Protein AF-A0A011NIJ9-F1 (afdb_monomer)

Structure (mmCIF, N/CA/C/O backbone):
data_AF-A0A011NIJ9-F1
#
_entry.id   AF-A0A011NIJ9-F1
#
loop_
_atom_site.group_PDB
_atom_site.id
_atom_site.type_symbol
_atom_site.label_atom_id
_atom_site.label_alt_id
_atom_site.label_comp_id
_atom_site.label_asym_id
_atom_site.label_entity_id
_atom_site.label_seq_id
_atom_site.pdbx_PDB_ins_code
_atom_site.Cartn_x
_atom_site.Cartn_y
_atom_site.Cartn_z
_atom_site.occupancy
_atom_site.B_iso_or_equiv
_atom_site.auth_seq_id
_atom_site.auth_comp_id
_atom_site.auth_asym_id
_atom_site.auth_atom_id
_atom_site.pdbx_PDB_model_num
ATOM 1 N N . MET A 1 1 ? -34.696 -11.353 29.342 1.00 33.34 1 MET A N 1
ATOM 2 C CA . MET A 1 1 ? -33.737 -12.472 29.178 1.00 33.34 1 MET A CA 1
ATOM 3 C C . MET A 1 1 ? -32.672 -12.125 28.137 1.00 33.34 1 MET A C 1
ATOM 5 O O . MET A 1 1 ? -32.947 -12.193 26.948 1.00 33.34 1 MET A O 1
ATOM 9 N N . GLY A 1 2 ? -31.472 -11.706 28.557 1.00 41.47 2 GLY A N 1
ATOM 10 C CA . GLY A 1 2 ? -30.351 -11.419 27.648 1.00 41.47 2 GLY A CA 1
ATOM 11 C C . GLY A 1 2 ? -29.480 -12.658 27.430 1.00 41.47 2 GLY A C 1
ATO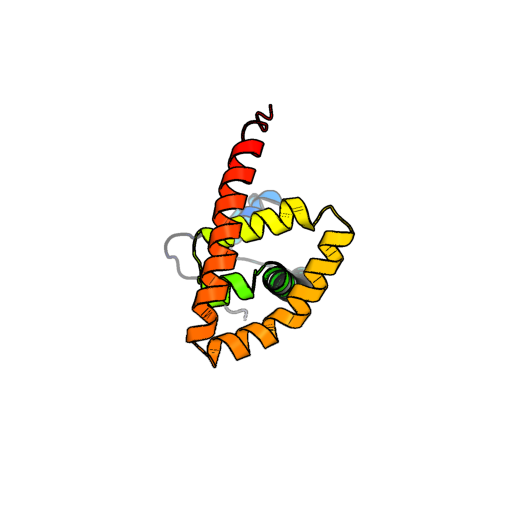M 12 O O . GLY A 1 2 ? -29.034 -13.274 28.397 1.00 41.47 2 GLY A O 1
ATOM 13 N N . LYS A 1 3 ? -29.259 -13.041 26.168 1.00 39.94 3 LYS A N 1
ATOM 14 C CA . LYS A 1 3 ? -28.472 -14.218 25.773 1.00 39.94 3 LYS A CA 1
ATOM 15 C C . LYS A 1 3 ? -27.034 -14.101 26.312 1.00 39.94 3 LYS A C 1
ATOM 17 O O . LYS A 1 3 ? -26.292 -13.208 25.909 1.00 39.94 3 LYS A O 1
ATOM 22 N N . ARG A 1 4 ? -26.631 -15.003 27.220 1.00 48.28 4 ARG A N 1
ATOM 23 C CA . ARG A 1 4 ? -25.231 -15.172 27.655 1.00 48.28 4 ARG A CA 1
ATOM 24 C C . ARG A 1 4 ? -24.428 -15.718 26.475 1.00 48.28 4 ARG A C 1
ATOM 26 O O . ARG A 1 4 ? -24.414 -16.922 26.240 1.00 48.28 4 ARG A O 1
ATOM 33 N N . SER A 1 5 ? -23.760 -14.838 25.736 1.00 45.91 5 SER A N 1
ATOM 34 C CA . SER A 1 5 ? -22.760 -15.231 24.742 1.00 45.91 5 SER A CA 1
ATOM 35 C C . SER A 1 5 ? -21.534 -15.799 25.464 1.00 45.91 5 SER A C 1
ATOM 37 O O . SER A 1 5 ? -20.597 -15.068 25.783 1.00 45.91 5 SER A O 1
ATOM 39 N N . ARG A 1 6 ? -21.546 -17.104 25.760 1.00 49.97 6 ARG A N 1
ATOM 40 C CA . ARG A 1 6 ? -20.355 -17.848 26.189 1.00 49.97 6 ARG A CA 1
ATOM 41 C C . ARG A 1 6 ? -19.422 -17.966 24.980 1.00 49.97 6 ARG A C 1
ATOM 43 O O . ARG A 1 6 ? -19.669 -18.781 24.099 1.00 49.97 6 ARG A O 1
ATOM 50 N N . ARG A 1 7 ? -18.379 -17.133 24.907 1.00 55.53 7 ARG A N 1
ATOM 51 C CA . ARG A 1 7 ? -17.265 -17.381 23.978 1.00 55.53 7 ARG A CA 1
ATOM 52 C C . ARG A 1 7 ? -16.493 -18.612 24.478 1.00 55.53 7 ARG A C 1
ATOM 54 O O . ARG A 1 7 ? -16.189 -18.651 25.672 1.00 55.53 7 ARG A O 1
ATOM 61 N N . PRO A 1 8 ? -16.215 -19.610 23.621 1.00 49.00 8 PRO A N 1
ATOM 62 C CA . PRO A 1 8 ? -15.510 -20.812 24.034 1.00 49.00 8 PRO A CA 1
ATOM 63 C C . PRO A 1 8 ? -14.042 -20.486 24.317 1.00 49.00 8 PRO A C 1
ATOM 65 O O . PRO A 1 8 ? -13.414 -19.687 23.622 1.00 49.00 8 PRO A O 1
ATOM 68 N N . VAL A 1 9 ? -13.522 -21.101 25.375 1.00 59.81 9 VAL A N 1
ATOM 69 C CA . VAL A 1 9 ? -12.123 -21.024 25.792 1.00 59.81 9 VAL A CA 1
ATOM 70 C C . VAL A 1 9 ? -11.300 -21.896 24.845 1.00 59.81 9 VAL A C 1
ATOM 72 O O . VAL A 1 9 ? -11.384 -23.116 24.894 1.00 59.81 9 VAL A O 1
ATOM 75 N N . SER A 1 10 ? -10.512 -21.267 23.978 1.00 52.19 10 SER A N 1
ATOM 76 C CA . SER A 1 10 ? -9.403 -21.895 23.255 1.00 52.19 10 SER A CA 1
ATOM 77 C C . SER A 1 10 ? -8.279 -20.861 23.154 1.00 52.19 10 SER A C 1
ATOM 79 O O . SER A 1 10 ? -8.544 -19.738 22.729 1.00 52.19 10 SER A O 1
ATOM 81 N N . GLY A 1 11 ? -7.085 -21.211 23.657 1.00 56.47 11 GLY A N 1
ATOM 82 C CA . GLY A 1 11 ? -5.802 -20.483 23.567 1.00 56.47 11 GLY A CA 1
ATOM 83 C C . GLY A 1 11 ? -5.889 -18.963 23.381 1.00 56.47 11 GLY A C 1
ATOM 84 O O . GLY A 1 11 ? -5.943 -18.493 22.249 1.00 56.47 11 GLY A O 1
ATOM 85 N N . ARG A 1 12 ? -5.914 -18.203 24.491 1.00 68.25 12 ARG A N 1
ATOM 86 C CA . ARG A 1 12 ? -6.277 -16.767 24.587 1.00 68.25 12 ARG A CA 1
ATOM 87 C C . ARG A 1 12 ? -5.545 -15.863 23.581 1.00 68.25 12 ARG A C 1
ATOM 89 O O . ARG A 1 12 ? -4.549 -15.230 23.917 1.00 68.25 12 ARG A O 1
ATOM 96 N N . MET A 1 13 ? -6.110 -15.697 22.387 1.00 69.94 13 MET A N 1
ATOM 97 C CA . MET A 1 13 ? -5.867 -14.504 21.578 1.00 69.94 13 MET A CA 1
ATOM 98 C C . MET A 1 13 ? -6.437 -13.300 22.328 1.00 69.94 13 MET A C 1
ATOM 100 O O . MET A 1 13 ? -7.645 -13.216 22.560 1.00 69.94 13 MET A O 1
ATOM 104 N N . VAL A 1 14 ? -5.558 -12.386 22.730 1.00 76.94 14 VAL A N 1
ATOM 105 C CA . VAL A 1 14 ? -5.944 -11.090 23.291 1.00 76.94 14 VAL A CA 1
ATOM 106 C C . VAL A 1 14 ? -6.178 -10.139 22.123 1.00 76.94 14 VAL A C 1
ATOM 108 O O . VAL A 1 14 ? -5.298 -9.965 21.280 1.00 76.94 14 VAL A O 1
ATOM 111 N N . SER A 1 15 ? -7.367 -9.539 22.039 1.00 81.75 15 SER A N 1
ATOM 112 C CA . SER A 1 15 ? -7.634 -8.546 20.999 1.00 81.75 15 SER A CA 1
ATOM 113 C C . SER A 1 15 ? -6.800 -7.290 21.250 1.00 81.75 15 SER A C 1
ATOM 115 O O . SER A 1 15 ? -6.637 -6.865 22.394 1.00 81.75 15 SER A O 1
ATOM 117 N N . ALA A 1 16 ? -6.362 -6.615 20.185 1.00 85.69 16 ALA A N 1
ATOM 118 C CA . ALA A 1 16 ? -5.775 -5.279 20.295 1.00 85.69 16 ALA A CA 1
ATOM 119 C C . ALA A 1 16 ? -6.708 -4.303 21.040 1.00 85.69 16 ALA A C 1
ATOM 121 O O . ALA A 1 16 ? -6.242 -3.418 21.751 1.00 85.69 16 ALA A O 1
ATOM 122 N N . SER A 1 17 ? -8.029 -4.494 20.933 1.00 83.44 17 SER A N 1
ATOM 123 C CA . SER A 1 17 ? -9.007 -3.719 21.703 1.00 83.44 17 SER A CA 1
ATOM 124 C C . SER A 1 17 ? -8.942 -3.998 23.204 1.00 83.44 17 SER A C 1
ATOM 126 O O . SER A 1 17 ? -9.079 -3.058 23.982 1.00 83.44 17 SER A O 1
ATOM 128 N N . ASP A 1 18 ? -8.714 -5.251 23.608 1.00 82.12 18 ASP A N 1
ATOM 129 C CA . ASP A 1 18 ? -8.607 -5.627 25.023 1.00 82.12 18 ASP A CA 1
ATOM 130 C C . ASP A 1 18 ? -7.318 -5.036 25.616 1.00 82.12 18 ASP A C 1
ATOM 132 O O . ASP A 1 18 ? -7.337 -4.477 26.711 1.00 82.12 18 ASP A O 1
ATOM 136 N N . LEU A 1 19 ? -6.218 -5.060 24.847 1.00 86.56 19 LEU A N 1
ATOM 137 C CA . LEU A 1 19 ? -4.967 -4.399 25.230 1.00 86.56 19 LEU A CA 1
ATOM 138 C C . LEU A 1 19 ? -5.137 -2.879 25.349 1.00 86.56 19 LEU A C 1
ATOM 140 O O . LEU A 1 19 ? -4.713 -2.281 26.335 1.00 86.56 19 LEU A O 1
ATOM 144 N N . ALA A 1 20 ? -5.803 -2.250 24.378 1.00 88.00 20 ALA A N 1
ATOM 145 C CA . ALA A 1 20 ? -6.073 -0.815 24.399 1.00 88.00 20 ALA A CA 1
ATOM 146 C C . ALA A 1 20 ? -6.976 -0.403 25.576 1.00 88.00 20 ALA A C 1
ATOM 148 O O . ALA A 1 20 ? -6.817 0.688 26.121 1.00 88.00 20 ALA A O 1
ATOM 149 N N . GLN A 1 21 ? -7.905 -1.267 26.007 1.00 87.62 21 GLN A N 1
ATOM 150 C CA . GLN A 1 21 ? -8.731 -1.007 27.190 1.00 87.62 21 GLN A CA 1
ATOM 151 C C . GLN A 1 21 ? -7.910 -0.957 28.485 1.00 87.62 21 GLN A C 1
ATOM 153 O O . GLN A 1 21 ? -8.272 -0.181 29.372 1.00 87.62 21 GLN A O 1
ATOM 158 N N . MET A 1 22 ? -6.797 -1.697 28.582 1.00 87.69 22 MET A N 1
ATOM 159 C CA . MET A 1 22 ? -5.899 -1.618 29.744 1.00 87.69 22 MET A CA 1
ATOM 160 C C . MET A 1 22 ? -5.308 -0.214 29.905 1.00 87.69 22 MET A C 1
ATOM 162 O O . MET A 1 22 ? -5.185 0.259 31.026 1.00 87.69 22 MET A O 1
ATOM 166 N N . GLY A 1 23 ? -5.040 0.491 28.798 1.00 89.06 23 GLY A N 1
ATOM 167 C CA . GLY A 1 23 ? -4.568 1.882 28.819 1.00 89.06 23 GLY A CA 1
ATOM 168 C C . GLY A 1 23 ? -5.613 2.901 29.294 1.00 89.06 23 GLY A C 1
ATOM 169 O O . GLY A 1 23 ? -5.273 4.051 29.548 1.00 89.06 23 GLY A O 1
ATOM 170 N N . ARG A 1 24 ? -6.886 2.499 29.415 1.00 87.19 24 ARG A N 1
ATOM 171 C CA . ARG A 1 24 ? -7.956 3.334 29.979 1.00 87.19 24 ARG A CA 1
ATOM 172 C C . ARG A 1 24 ? -8.253 2.978 31.433 1.00 87.19 24 ARG A C 1
ATOM 174 O O . ARG A 1 24 ? -8.425 3.878 32.245 1.00 87.19 24 ARG A O 1
ATOM 181 N N . CYS A 1 25 ? -8.434 1.689 31.720 1.00 90.25 25 CYS A N 1
ATOM 182 C CA . CYS A 1 25 ? -8.662 1.176 33.068 1.00 90.25 25 CYS A CA 1
ATOM 183 C C . CYS A 1 25 ? -8.364 -0.327 33.108 1.00 90.25 25 CYS A C 1
ATOM 185 O O . CYS A 1 25 ? -9.133 -1.151 32.608 1.00 90.25 25 CYS A O 1
ATOM 187 N N . GLU A 1 26 ? -7.275 -0.687 33.767 1.00 91.12 26 GLU A N 1
ATOM 188 C CA . GLU A 1 26 ? -6.820 -2.055 33.984 1.00 91.12 26 GLU A CA 1
ATOM 189 C C . GLU A 1 26 ? -7.839 -2.888 34.777 1.00 91.12 26 GLU A C 1
ATOM 191 O O . GLU A 1 26 ? -8.136 -4.031 34.420 1.00 91.12 26 GLU A O 1
ATOM 196 N N . ARG A 1 27 ? -8.480 -2.290 35.791 1.00 91.25 27 ARG A N 1
ATOM 197 C CA . ARG A 1 27 ? -9.528 -2.954 36.585 1.00 91.25 27 ARG A CA 1
ATOM 198 C C . ARG A 1 27 ? -10.756 -3.312 35.758 1.00 91.25 27 ARG A C 1
ATOM 200 O O . ARG A 1 27 ? -11.350 -4.365 35.981 1.00 91.25 27 ARG A O 1
ATOM 207 N N . LEU A 1 28 ? -11.139 -2.467 34.799 1.00 88.00 28 LEU A N 1
ATOM 208 C CA . LEU A 1 28 ? -12.280 -2.738 33.925 1.00 88.00 28 LEU A CA 1
ATOM 209 C C . LEU A 1 28 ? -12.049 -4.008 33.102 1.00 88.00 28 LEU A C 1
ATOM 211 O O . LEU A 1 28 ? -12.961 -4.819 32.986 1.00 88.00 28 LEU A O 1
ATOM 215 N N . VAL A 1 29 ? -10.836 -4.207 32.584 1.00 87.19 29 VAL A N 1
ATOM 216 C CA . VAL A 1 29 ? -10.487 -5.395 31.791 1.00 87.19 29 VAL A CA 1
ATOM 217 C C . VAL A 1 29 ? -10.602 -6.669 32.629 1.00 87.19 29 VAL A C 1
ATOM 219 O O . VAL A 1 29 ? -11.189 -7.653 32.175 1.00 87.19 29 VAL A O 1
ATOM 222 N N . VAL A 1 30 ? -10.128 -6.643 33.879 1.00 87.38 30 VAL A N 1
ATOM 223 C CA . VAL A 1 30 ? -10.276 -7.772 34.814 1.00 87.38 30 VAL A CA 1
ATOM 224 C C . VAL A 1 30 ? -11.752 -8.057 35.102 1.00 87.38 30 VAL A C 1
ATOM 226 O O . VAL A 1 30 ? -12.181 -9.209 35.035 1.00 87.38 30 VAL A O 1
ATOM 229 N N . PHE A 1 31 ? -12.562 -7.027 35.355 1.00 89.56 31 PHE A N 1
ATOM 230 C CA . PHE A 1 31 ? -13.995 -7.210 35.594 1.00 89.56 31 PHE A CA 1
ATOM 231 C C . PHE A 1 31 ? -14.749 -7.723 34.362 1.00 89.56 31 PHE A C 1
ATOM 233 O O . PHE A 1 31 ? -15.599 -8.603 34.500 1.00 89.56 31 PHE A O 1
ATOM 240 N N . GLU A 1 32 ? -14.440 -7.226 33.162 1.00 87.69 32 GLU A N 1
ATOM 241 C CA . GLU A 1 32 ? -15.023 -7.735 31.915 1.00 87.69 32 GLU A CA 1
ATOM 242 C C . GLU A 1 32 ? -14.602 -9.190 31.653 1.00 87.69 32 GLU A C 1
ATOM 244 O O . GLU A 1 32 ? -15.394 -9.961 31.109 1.00 87.69 32 GLU A O 1
ATOM 249 N N . HIS A 1 33 ? -13.402 -9.595 32.085 1.00 84.00 33 HIS A N 1
ATOM 250 C CA . HIS A 1 33 ? -12.943 -10.979 32.005 1.00 84.00 33 HIS A CA 1
ATOM 251 C C . HIS A 1 33 ? -13.675 -11.905 32.990 1.00 84.00 33 HIS A C 1
ATOM 253 O O . HIS A 1 33 ? -14.122 -12.980 32.593 1.00 84.00 33 HIS A O 1
ATOM 259 N N . LEU A 1 34 ? -13.828 -11.489 34.253 1.00 86.50 34 LEU A N 1
ATOM 260 C CA . LEU A 1 34 ? -14.445 -12.301 35.310 1.00 86.50 34 LEU A CA 1
ATOM 261 C C . LEU A 1 34 ? -15.976 -12.362 35.210 1.00 86.50 34 LEU A C 1
ATOM 263 O O . LEU A 1 34 ? -16.577 -13.410 35.438 1.00 86.50 34 LEU A O 1
ATOM 267 N N . HIS A 1 35 ? -16.625 -11.246 34.876 1.00 88.44 35 HIS A N 1
ATOM 268 C CA . HIS A 1 35 ? -18.089 -11.116 34.918 1.00 88.44 35 HIS A CA 1
ATOM 269 C C . HIS A 1 35 ? -18.738 -10.959 33.542 1.00 88.44 35 HIS A C 1
ATOM 271 O O . HIS A 1 35 ? -19.969 -10.860 33.442 1.00 88.44 35 HIS A O 1
ATOM 277 N N . GLY A 1 36 ? -17.927 -10.955 32.486 1.00 85.44 36 GLY A N 1
ATOM 278 C CA . GLY A 1 36 ? -18.365 -10.660 31.136 1.00 85.44 36 GLY A CA 1
ATOM 279 C C . GLY A 1 36 ? -18.570 -9.165 30.902 1.00 85.44 36 GLY A C 1
ATOM 280 O O . GLY A 1 36 ? -18.712 -8.347 31.812 1.00 85.44 36 GLY A O 1
ATOM 281 N N . THR A 1 37 ? -18.622 -8.800 29.629 1.00 83.25 37 THR A N 1
ATOM 282 C CA . THR A 1 37 ? -18.823 -7.421 29.198 1.00 83.25 37 THR A CA 1
ATOM 283 C C . THR A 1 37 ? -20.226 -6.919 29.554 1.00 83.25 37 THR A C 1
ATOM 285 O O . THR A 1 37 ? -21.227 -7.473 29.095 1.00 83.25 37 THR A O 1
ATOM 288 N N . ARG A 1 38 ? -20.314 -5.808 30.296 1.00 85.31 38 ARG A N 1
ATOM 289 C CA . ARG A 1 38 ? -21.575 -5.102 30.576 1.00 85.31 38 ARG A CA 1
ATOM 290 C C . ARG A 1 38 ? -21.466 -3.651 30.123 1.00 85.31 38 ARG A C 1
ATOM 292 O O . ARG A 1 38 ? -20.688 -2.885 30.675 1.00 85.31 38 ARG A O 1
ATOM 299 N N . ARG A 1 39 ? -22.240 -3.277 29.102 1.00 85.38 39 ARG A N 1
ATOM 300 C CA . ARG A 1 39 ? -22.244 -1.921 28.529 1.00 85.38 39 ARG A CA 1
ATOM 301 C C . ARG A 1 39 ? -23.614 -1.290 28.677 1.00 85.38 39 ARG A C 1
ATOM 303 O O . ARG A 1 39 ? -24.613 -1.940 28.368 1.00 85.38 39 ARG A O 1
ATOM 310 N N . THR A 1 40 ? -23.648 -0.025 29.080 1.00 91.44 40 THR A N 1
ATOM 311 C CA . THR A 1 40 ? -24.887 0.758 29.147 1.00 91.44 40 THR A CA 1
ATOM 312 C C . THR A 1 40 ? -25.453 1.005 27.747 1.00 91.44 40 THR A C 1
ATOM 314 O O . THR A 1 40 ? -24.727 0.953 26.748 1.00 91.44 40 THR A O 1
ATOM 317 N N . ALA A 1 41 ? -26.745 1.325 27.652 1.00 92.31 41 ALA A N 1
ATOM 318 C CA . ALA A 1 41 ? -27.377 1.654 26.372 1.00 92.31 41 ALA A CA 1
ATOM 319 C C . ALA A 1 41 ? -26.669 2.825 25.656 1.00 92.31 41 ALA A C 1
ATOM 321 O O . ALA A 1 41 ? -26.467 2.782 24.442 1.00 92.31 41 ALA A O 1
ATOM 322 N N . GLY A 1 42 ? -26.213 3.837 26.405 1.00 94.56 42 GLY A N 1
ATOM 323 C CA . GLY A 1 42 ? -25.436 4.956 25.860 1.00 94.56 42 GLY A CA 1
ATOM 324 C C . GLY A 1 42 ? -24.088 4.521 25.274 1.00 94.56 42 GLY A C 1
ATOM 325 O O . GLY A 1 42 ? -23.744 4.914 24.159 1.00 94.56 42 GLY A O 1
ATOM 326 N N . GLN A 1 43 ? -23.356 3.644 25.970 1.00 88.06 43 GLN A N 1
ATOM 327 C CA . GLN A 1 43 ? -22.085 3.094 25.482 1.00 88.06 43 GLN A CA 1
ATOM 328 C C . GLN A 1 43 ? -22.264 2.234 24.225 1.00 88.06 43 GLN A C 1
ATOM 330 O O . GLN A 1 43 ? -21.421 2.272 23.328 1.00 88.06 43 GLN A O 1
ATOM 335 N N . GLN A 1 44 ? -23.357 1.471 24.141 1.00 91.25 44 GLN A N 1
ATOM 336 C CA . GLN A 1 44 ? -23.673 0.671 22.955 1.00 91.25 44 GLN A CA 1
ATOM 337 C C . GLN A 1 44 ? -23.960 1.562 21.742 1.00 91.25 44 GLN A C 1
ATOM 339 O O . GLN A 1 44 ? -23.385 1.336 20.680 1.00 91.25 44 GLN A O 1
ATOM 344 N N . ARG A 1 45 ? -24.759 2.625 21.912 1.00 94.81 45 ARG A N 1
ATOM 345 C CA . ARG A 1 45 ? -25.030 3.606 20.845 1.00 94.81 45 ARG A CA 1
ATOM 346 C C . ARG A 1 45 ? -23.762 4.329 20.389 1.00 94.81 45 ARG A C 1
ATOM 348 O O . ARG A 1 45 ? -23.544 4.471 19.192 1.00 94.81 45 ARG A O 1
ATOM 355 N N . ALA A 1 46 ? -22.902 4.749 21.319 1.00 92.69 46 ALA A N 1
ATOM 356 C CA . ALA A 1 46 ? -21.635 5.395 20.979 1.00 92.69 46 ALA A CA 1
ATOM 357 C C . ALA A 1 46 ? -20.704 4.467 20.179 1.00 92.69 46 ALA A C 1
ATOM 359 O O . ALA A 1 46 ? -20.127 4.896 19.184 1.00 92.69 46 ALA A O 1
ATOM 360 N N . ARG A 1 47 ? -20.611 3.184 20.560 1.00 90.00 47 ARG A N 1
ATOM 361 C CA . ARG A 1 47 ? -19.859 2.172 19.800 1.00 90.00 47 ARG A CA 1
ATOM 362 C C . ARG A 1 47 ? -20.451 1.922 18.418 1.00 90.00 47 ARG A C 1
ATOM 364 O O . ARG A 1 47 ? -19.689 1.835 17.468 1.00 90.00 47 ARG A O 1
ATOM 371 N N . ALA A 1 48 ? -21.776 1.825 18.304 1.00 93.88 48 ALA A N 1
ATOM 372 C CA . ALA A 1 48 ? -22.441 1.639 17.016 1.00 93.88 48 ALA A CA 1
ATOM 373 C C . ALA A 1 48 ? -22.128 2.797 16.058 1.00 93.88 48 ALA A C 1
ATOM 375 O O . ALA A 1 48 ? -21.719 2.551 14.930 1.00 93.88 48 ALA A O 1
ATOM 376 N N . ARG A 1 49 ? -22.208 4.046 16.540 1.00 96.12 49 ARG A N 1
ATOM 377 C CA . ARG A 1 49 ? -21.794 5.225 15.760 1.00 96.12 49 ARG A CA 1
ATOM 378 C C . ARG A 1 49 ? -20.321 5.155 15.354 1.00 96.12 49 ARG A C 1
ATOM 380 O O . ARG A 1 49 ? -20.009 5.332 14.187 1.00 96.12 49 ARG A O 1
ATOM 387 N N . GLY A 1 50 ? -19.429 4.824 16.290 1.00 94.56 50 GLY A N 1
ATOM 388 C CA . GLY A 1 50 ? -17.999 4.696 15.994 1.00 94.56 50 GLY A CA 1
ATOM 389 C C . GLY A 1 50 ? -17.673 3.606 14.965 1.00 94.56 50 GLY A C 1
ATOM 390 O O . GLY A 1 50 ? -16.768 3.790 14.162 1.00 94.56 50 GLY A O 1
ATOM 391 N N . LEU A 1 51 ? -18.413 2.492 14.955 1.00 93.81 51 LEU A N 1
ATOM 392 C CA . LEU A 1 51 ? -18.231 1.426 13.964 1.00 93.81 51 LEU A CA 1
ATOM 393 C C . LEU A 1 51 ? -18.640 1.866 12.555 1.00 93.81 51 LEU A C 1
ATOM 395 O O . LEU A 1 51 ? -17.940 1.528 11.605 1.00 93.81 51 LEU A O 1
ATOM 399 N N . VAL A 1 52 ? -19.725 2.636 12.430 1.00 95.25 52 VAL A N 1
ATOM 400 C CA . VAL A 1 52 ? -20.167 3.195 11.141 1.00 95.25 52 VAL A CA 1
ATOM 401 C C . VAL A 1 52 ? -19.115 4.156 10.583 1.00 95.25 52 VAL A C 1
ATOM 403 O O . VAL A 1 52 ? -18.700 4.011 9.436 1.00 95.25 52 VAL A O 1
ATOM 406 N N . GLU A 1 53 ? -18.608 5.071 11.412 1.00 95.00 53 GLU A N 1
ATOM 407 C CA . GLU A 1 53 ? -17.547 6.004 11.003 1.00 95.00 53 GLU A CA 1
ATOM 408 C C . GLU A 1 53 ? -16.238 5.281 10.663 1.00 95.00 53 GLU A C 1
ATOM 410 O O . GLU A 1 53 ? -15.578 5.600 9.674 1.00 95.00 53 GLU A O 1
ATOM 415 N N . HIS A 1 54 ? -15.868 4.261 11.444 1.00 94.50 54 HIS A N 1
ATOM 416 C CA . HIS A 1 54 ? -14.688 3.448 11.158 1.00 94.50 54 HIS A CA 1
ATOM 417 C C . HIS A 1 54 ? -14.811 2.733 9.809 1.00 94.50 54 HIS A C 1
ATOM 419 O O . HIS A 1 54 ? -13.841 2.675 9.056 1.00 94.50 54 HIS A O 1
ATOM 425 N N . GLU A 1 55 ? -15.982 2.180 9.486 1.00 95.06 55 GLU A N 1
ATOM 426 C CA . GLU A 1 55 ? -16.212 1.550 8.187 1.00 95.06 55 GLU A CA 1
ATOM 427 C C . GLU A 1 55 ? -16.104 2.561 7.042 1.00 95.06 55 GLU A C 1
ATOM 429 O O . GLU A 1 55 ? -15.452 2.270 6.036 1.00 95.06 55 GLU A O 1
ATOM 434 N N . HIS A 1 56 ? -16.686 3.752 7.206 1.00 95.31 56 HIS A N 1
ATOM 435 C CA . HIS A 1 56 ? -16.578 4.829 6.226 1.00 95.31 56 HIS A CA 1
ATOM 436 C C . HIS A 1 56 ? -15.112 5.204 5.971 1.00 95.31 56 HIS A C 1
ATOM 438 O O . HIS A 1 56 ? -14.630 5.093 4.842 1.00 95.31 56 HIS A O 1
ATOM 444 N N . PHE A 1 57 ? -14.367 5.521 7.032 1.00 94.75 57 PHE A N 1
ATOM 445 C CA . PHE A 1 57 ? -12.948 5.866 6.948 1.00 94.75 57 PHE A CA 1
ATOM 446 C C . PHE A 1 57 ? -12.100 4.734 6.351 1.00 94.75 57 PHE A C 1
ATOM 448 O O . PHE A 1 57 ? -11.209 4.967 5.533 1.00 94.75 57 PHE A O 1
ATOM 455 N N . TYR A 1 58 ? -12.386 3.481 6.719 1.00 92.56 58 TYR A N 1
ATOM 456 C CA . TYR A 1 58 ? -11.686 2.322 6.172 1.00 92.56 58 TYR A CA 1
ATOM 457 C C . TYR A 1 58 ? -11.899 2.197 4.658 1.00 92.56 58 TYR A C 1
ATOM 459 O O . TYR A 1 58 ? -10.939 1.989 3.913 1.00 92.56 58 TYR A O 1
ATOM 467 N N . ARG A 1 59 ? -13.136 2.381 4.177 1.00 94.56 59 ARG A N 1
ATOM 468 C CA . ARG A 1 59 ? -13.451 2.364 2.739 1.00 94.56 59 ARG A CA 1
ATOM 469 C C . ARG A 1 59 ? -12.762 3.504 1.990 1.00 94.56 59 ARG A C 1
ATOM 471 O O . ARG A 1 59 ? -12.200 3.265 0.921 1.00 94.56 59 ARG A O 1
ATOM 478 N N . GLU A 1 60 ? -12.747 4.708 2.553 1.00 94.19 60 GLU A N 1
ATOM 479 C CA . GLU A 1 60 ? -12.021 5.847 1.978 1.00 94.19 60 GLU A CA 1
ATOM 480 C C . GLU A 1 60 ? -10.514 5.578 1.894 1.00 94.19 60 GLU A C 1
ATOM 482 O O . GLU A 1 60 ? -9.899 5.794 0.847 1.00 94.19 60 GLU A O 1
ATOM 487 N N . GLY A 1 61 ? -9.917 5.027 2.955 1.00 92.38 61 GLY A N 1
ATOM 488 C CA . GLY A 1 61 ? -8.509 4.629 2.981 1.00 92.38 61 GLY A CA 1
ATOM 489 C C . GLY A 1 61 ? -8.176 3.552 1.944 1.00 92.38 61 GLY A C 1
ATOM 490 O O . GLY A 1 61 ? -7.159 3.641 1.246 1.00 92.38 61 GLY A O 1
ATOM 491 N N . LEU A 1 62 ? -9.050 2.557 1.766 1.00 92.31 62 LEU A N 1
ATOM 492 C CA . LEU A 1 62 ? -8.915 1.559 0.703 1.00 92.31 62 LEU A CA 1
ATOM 493 C C . LEU A 1 62 ? -8.999 2.190 -0.695 1.00 92.31 62 LEU A C 1
ATOM 495 O O . LEU A 1 62 ? -8.175 1.882 -1.556 1.00 92.31 62 LEU A O 1
ATOM 499 N N . ALA A 1 63 ? -9.930 3.115 -0.932 1.00 89.50 63 ALA A N 1
ATOM 500 C CA . ALA A 1 63 ? -10.035 3.815 -2.212 1.00 89.50 63 ALA A CA 1
ATOM 501 C C . ALA A 1 63 ? -8.796 4.689 -2.496 1.00 89.50 63 ALA A C 1
ATOM 503 O O . ALA A 1 63 ? -8.239 4.655 -3.600 1.00 89.50 63 ALA A O 1
ATOM 504 N N . ALA A 1 64 ? -8.316 5.424 -1.490 1.00 83.31 64 ALA A N 1
ATOM 505 C CA . ALA A 1 64 ? -7.127 6.264 -1.588 1.00 83.31 64 ALA A CA 1
ATOM 506 C C . ALA A 1 64 ? -5.859 5.432 -1.839 1.00 83.31 64 ALA A C 1
ATOM 508 O O . ALA A 1 64 ? -5.073 5.750 -2.737 1.00 83.31 64 ALA A O 1
ATOM 509 N N . SER A 1 65 ? -5.679 4.329 -1.107 1.00 79.50 65 SER A N 1
ATOM 510 C CA . SER A 1 65 ? -4.551 3.410 -1.297 1.00 79.50 65 SER A CA 1
ATOM 511 C C . SER A 1 65 ? -4.597 2.712 -2.658 1.00 79.50 65 SER A C 1
ATOM 513 O O . SER A 1 65 ? -3.567 2.625 -3.327 1.00 79.50 65 SER A O 1
ATOM 515 N N . ALA A 1 66 ? -5.774 2.308 -3.146 1.00 75.75 66 ALA A N 1
ATOM 516 C CA . ALA A 1 66 ? -5.932 1.757 -4.489 1.00 75.7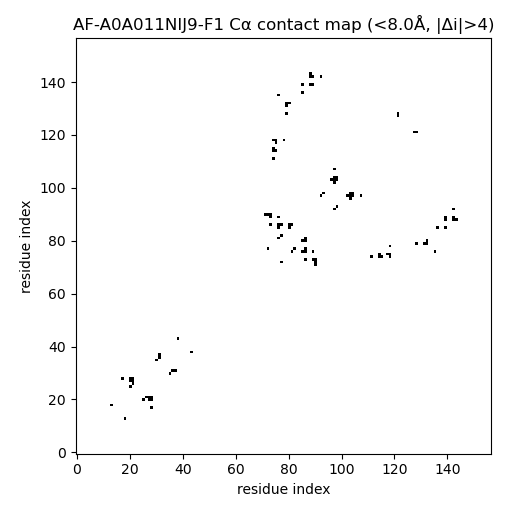5 66 ALA A CA 1
ATOM 517 C C . ALA A 1 66 ? -5.554 2.784 -5.571 1.00 75.75 66 ALA A C 1
ATOM 519 O O . ALA A 1 66 ? -4.873 2.452 -6.549 1.00 75.75 66 ALA A O 1
ATOM 520 N N . GLN A 1 67 ? -5.934 4.053 -5.391 1.00 72.12 67 GLN A N 1
ATOM 521 C CA . GLN A 1 67 ? -5.537 5.128 -6.298 1.00 72.12 67 GLN A CA 1
ATOM 522 C C . GLN A 1 67 ? -4.023 5.392 -6.240 1.00 72.12 67 GLN A C 1
ATOM 524 O O . GLN A 1 67 ? -3.392 5.576 -7.286 1.00 72.12 67 GLN A O 1
ATOM 529 N N . ALA A 1 68 ? -3.424 5.376 -5.047 1.00 70.50 68 ALA A N 1
ATOM 530 C CA . ALA A 1 68 ? -1.981 5.510 -4.861 1.00 70.50 68 ALA A CA 1
ATOM 531 C C . ALA A 1 68 ? -1.216 4.344 -5.510 1.00 70.50 68 ALA A C 1
ATOM 533 O O . ALA A 1 68 ? -0.257 4.576 -6.247 1.00 70.50 68 ALA A O 1
ATOM 534 N N . ALA A 1 69 ? -1.692 3.108 -5.343 1.00 68.56 69 ALA A N 1
ATOM 535 C CA . ALA A 1 69 ? -1.129 1.922 -5.979 1.00 68.56 69 ALA A CA 1
ATOM 536 C C . ALA A 1 69 ? -1.193 2.014 -7.512 1.00 68.56 69 ALA A C 1
ATOM 538 O O . ALA A 1 69 ? -0.211 1.708 -8.187 1.00 68.56 69 ALA A O 1
ATOM 539 N N . ARG A 1 70 ? -2.302 2.506 -8.086 1.00 65.88 70 ARG A N 1
ATOM 540 C CA . ARG A 1 70 ? -2.407 2.758 -9.538 1.00 65.88 70 ARG A CA 1
ATOM 541 C C . ARG A 1 70 ? -1.406 3.811 -10.021 1.00 65.88 70 ARG A C 1
ATOM 543 O O . ARG A 1 70 ? -0.763 3.601 -11.046 1.00 65.88 70 ARG A O 1
ATOM 550 N N . LYS A 1 71 ? -1.237 4.911 -9.279 1.00 63.44 71 LYS A N 1
ATOM 551 C CA . LYS A 1 71 ? -0.255 5.971 -9.588 1.00 63.44 71 LYS A CA 1
ATOM 552 C C . LYS A 1 71 ? 1.199 5.497 -9.422 1.00 63.44 71 LYS A C 1
ATOM 554 O O . LYS A 1 71 ? 2.085 6.030 -10.078 1.00 63.44 71 LYS A O 1
ATOM 559 N N . GLY A 1 72 ? 1.446 4.503 -8.567 1.00 58.66 72 GLY A N 1
ATOM 560 C CA . GLY A 1 72 ? 2.775 3.965 -8.264 1.00 58.66 72 GLY A CA 1
ATOM 561 C C . GLY A 1 72 ? 3.303 2.905 -9.241 1.00 58.66 72 GLY A C 1
ATOM 562 O O . GLY A 1 72 ? 4.511 2.664 -9.261 1.00 58.66 72 GLY A O 1
ATOM 563 N N . ARG A 1 73 ? 2.465 2.297 -10.090 1.00 64.62 73 ARG A N 1
ATOM 564 C CA . ARG A 1 73 ? 2.877 1.215 -11.010 1.00 64.62 73 ARG A CA 1
ATOM 565 C C . ARG A 1 73 ? 3.482 1.752 -12.308 1.00 64.62 73 ARG A C 1
ATOM 567 O O . ARG A 1 73 ? 2.853 2.559 -12.983 1.00 64.62 73 ARG A O 1
ATOM 574 N N . CYS A 1 74 ? 4.672 1.293 -12.697 1.00 67.12 74 CYS A N 1
ATOM 575 C CA . CYS A 1 74 ? 5.236 1.542 -14.031 1.00 67.12 74 CYS A CA 1
ATOM 576 C C . CYS A 1 74 ? 4.599 0.575 -15.042 1.00 67.12 74 CYS A C 1
ATOM 578 O O . CYS A 1 74 ? 5.103 -0.527 -15.236 1.00 67.12 74 CYS A O 1
ATOM 580 N N . PHE A 1 75 ? 3.486 0.979 -15.666 1.00 67.06 75 PHE A N 1
ATOM 581 C CA . PHE A 1 75 ? 2.669 0.116 -16.534 1.00 67.06 75 PHE A CA 1
ATOM 582 C C . PHE A 1 75 ? 3.467 -0.569 -17.648 1.00 67.06 75 PHE A C 1
ATOM 584 O O . PHE A 1 75 ? 3.387 -1.783 -17.779 1.00 67.06 75 PHE A O 1
ATOM 591 N N . ILE A 1 76 ? 4.284 0.171 -18.404 1.00 66.44 76 ILE A N 1
ATOM 592 C CA . ILE A 1 76 ? 5.041 -0.403 -19.531 1.00 66.44 76 ILE A CA 1
ATOM 593 C C . ILE A 1 76 ? 6.100 -1.398 -19.033 1.00 66.44 76 ILE A C 1
ATOM 595 O O . ILE A 1 76 ? 6.268 -2.464 -19.616 1.00 66.44 76 ILE A O 1
ATOM 599 N N . ALA A 1 77 ? 6.772 -1.093 -17.919 1.00 67.62 77 ALA A N 1
ATOM 600 C CA . ALA A 1 77 ? 7.796 -1.970 -17.359 1.00 67.62 77 ALA A CA 1
ATOM 601 C C . ALA A 1 77 ? 7.185 -3.273 -16.812 1.00 67.62 77 ALA A C 1
ATOM 603 O O . ALA A 1 77 ? 7.708 -4.346 -17.091 1.00 67.62 77 ALA A O 1
ATOM 604 N N . THR A 1 78 ? 6.038 -3.197 -16.128 1.00 70.25 78 THR A N 1
ATOM 605 C CA . THR A 1 78 ? 5.291 -4.384 -15.681 1.00 70.25 78 THR A CA 1
ATOM 606 C C . THR A 1 78 ? 4.731 -5.186 -16.863 1.00 70.25 78 THR A C 1
ATOM 608 O O . THR A 1 78 ? 4.785 -6.410 -16.829 1.00 70.25 78 THR A O 1
ATOM 611 N N . CYS A 1 79 ? 4.256 -4.532 -17.931 1.00 67.62 79 CYS A N 1
ATOM 612 C CA . CYS A 1 79 ? 3.780 -5.212 -19.144 1.00 67.62 79 CYS A CA 1
ATOM 613 C C . CYS A 1 79 ? 4.899 -5.986 -19.876 1.00 67.62 79 CYS A C 1
ATOM 615 O O . CYS A 1 79 ? 4.608 -6.999 -20.502 1.00 67.62 79 CYS A O 1
ATOM 617 N N . VAL A 1 80 ? 6.153 -5.516 -19.821 1.00 66.94 80 VAL A N 1
ATOM 618 C CA . VAL A 1 80 ? 7.278 -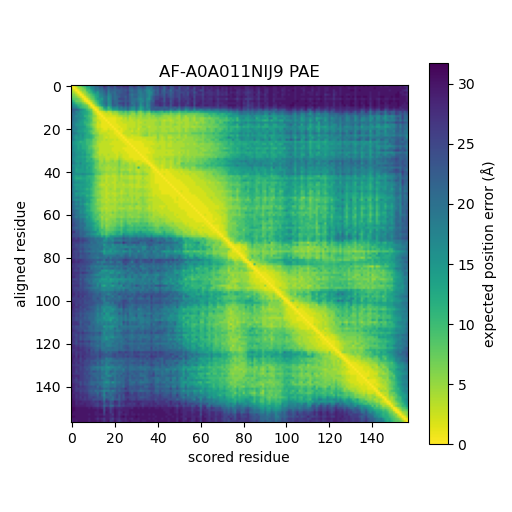6.071 -20.604 1.00 66.94 80 VAL A CA 1
ATOM 619 C C . VAL A 1 80 ? 8.181 -7.013 -19.793 1.00 66.94 80 VAL A C 1
ATOM 621 O O . VAL A 1 80 ? 8.699 -7.988 -20.340 1.00 66.94 80 VAL A O 1
ATOM 624 N N . PHE A 1 81 ? 8.384 -6.733 -18.501 1.00 64.25 81 PHE A N 1
ATOM 625 C CA . PHE A 1 81 ? 9.297 -7.485 -17.628 1.00 64.25 81 PHE A CA 1
ATOM 626 C C . PHE A 1 81 ? 8.603 -8.240 -16.486 1.00 64.25 81 PHE A C 1
ATOM 628 O O . PHE A 1 81 ? 9.237 -9.099 -15.881 1.00 64.25 81 PHE A O 1
ATOM 635 N N . GLY A 1 82 ? 7.334 -7.953 -16.179 1.00 68.44 82 GLY A N 1
ATOM 636 C CA . GLY A 1 82 ? 6.670 -8.480 -14.981 1.00 68.44 82 GLY A CA 1
ATOM 637 C C . GLY A 1 82 ? 7.199 -7.851 -13.682 1.00 68.44 82 GLY A C 1
ATOM 638 O O . GLY A 1 82 ? 7.670 -6.714 -13.687 1.00 68.44 82 GLY A O 1
ATOM 639 N N . GLU A 1 83 ? 7.112 -8.573 -12.560 1.00 63.00 83 GLU A N 1
ATOM 640 C CA . GLU A 1 83 ? 7.712 -8.173 -11.273 1.00 63.00 83 GLU A CA 1
ATOM 641 C C . GLU A 1 83 ? 9.195 -8.574 -11.247 1.00 63.00 83 GLU A C 1
ATOM 643 O O . GLU A 1 83 ? 9.591 -9.564 -10.639 1.00 63.00 83 GLU A O 1
ATOM 648 N N . ALA A 1 84 ? 10.017 -7.824 -11.978 1.00 70.25 84 ALA A N 1
ATOM 649 C CA . ALA A 1 84 ? 11.458 -8.045 -12.058 1.00 70.25 84 ALA A CA 1
ATOM 650 C C . ALA A 1 84 ? 12.237 -6.853 -11.482 1.00 70.25 84 ALA A C 1
ATOM 652 O O . ALA A 1 84 ? 11.723 -5.731 -11.430 1.00 70.25 84 ALA A O 1
ATOM 653 N N . TRP A 1 85 ? 13.497 -7.071 -11.097 1.00 69.31 85 TRP A N 1
ATOM 654 C CA . TRP A 1 85 ? 14.369 -6.058 -10.478 1.00 69.31 85 TRP A CA 1
ATOM 655 C C . TRP A 1 85 ? 14.508 -4.771 -11.313 1.00 69.31 85 TRP A C 1
ATOM 657 O O . TRP A 1 85 ? 14.663 -3.678 -10.770 1.00 69.31 85 TRP A O 1
ATOM 667 N N . GLN A 1 86 ? 14.383 -4.865 -12.641 1.00 68.12 86 GLN A N 1
ATOM 668 C CA . GLN A 1 86 ? 14.407 -3.713 -13.547 1.00 68.12 86 GLN A CA 1
ATOM 669 C C . GLN A 1 86 ? 13.249 -2.741 -13.270 1.00 68.12 86 GLN A C 1
ATOM 671 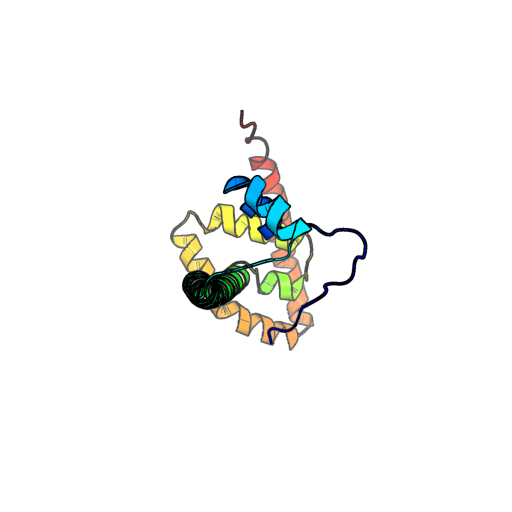O O . GLN A 1 86 ? 13.401 -1.527 -13.413 1.00 68.12 86 GLN A O 1
ATOM 676 N N . THR A 1 87 ? 12.088 -3.253 -12.846 1.00 68.56 87 THR A N 1
ATOM 677 C CA . THR A 1 87 ? 10.923 -2.416 -12.527 1.00 68.56 87 THR A CA 1
ATOM 678 C C . THR A 1 87 ? 11.126 -1.603 -11.255 1.00 68.56 87 THR A C 1
ATOM 680 O O . THR A 1 87 ? 10.675 -0.460 -11.195 1.00 68.56 87 THR A O 1
ATOM 683 N N . GLU A 1 88 ? 11.846 -2.140 -10.272 1.00 70.25 88 GLU A N 1
ATOM 684 C CA . GLU A 1 88 ? 12.155 -1.447 -9.022 1.00 70.25 88 GLU A CA 1
ATOM 685 C C . GLU A 1 88 ? 13.141 -0.294 -9.247 1.00 70.25 88 GLU A C 1
ATOM 687 O O . GLU A 1 88 ? 12.903 0.823 -8.785 1.00 70.25 88 GLU A O 1
ATOM 692 N N . VAL A 1 89 ? 14.173 -0.512 -10.072 1.00 71.81 89 VAL A N 1
ATOM 693 C CA . VAL A 1 89 ? 15.123 0.539 -10.483 1.00 71.81 89 VAL A CA 1
ATOM 694 C C . VAL A 1 89 ? 14.409 1.672 -11.230 1.00 71.81 89 VAL A C 1
ATOM 696 O O . VAL A 1 89 ? 14.630 2.849 -10.940 1.00 71.81 89 VAL A O 1
ATOM 699 N N . LEU A 1 90 ? 13.498 1.341 -12.149 1.00 72.19 90 LEU A N 1
ATOM 700 C CA . LEU A 1 90 ? 12.710 2.334 -12.889 1.00 72.19 90 LEU A CA 1
ATOM 701 C C . LEU A 1 90 ? 11.712 3.086 -11.991 1.00 72.19 90 LEU A C 1
ATOM 703 O O . LEU A 1 90 ? 11.523 4.292 -12.167 1.00 72.19 90 LEU A O 1
ATOM 707 N N . ARG A 1 91 ? 11.086 2.410 -11.012 1.00 72.94 91 ARG A N 1
ATOM 708 C CA . ARG A 1 91 ? 10.222 3.055 -10.001 1.00 72.94 91 ARG A CA 1
ATOM 709 C C . ARG A 1 91 ? 11.027 4.060 -9.175 1.00 72.94 91 ARG A C 1
ATOM 711 O O . ARG A 1 91 ? 10.602 5.205 -9.032 1.00 72.94 91 ARG A O 1
ATOM 718 N N . ARG A 1 92 ? 12.221 3.671 -8.721 1.00 72.12 92 ARG A N 1
ATOM 719 C CA . ARG A 1 92 ? 13.120 4.540 -7.956 1.00 72.12 92 ARG A CA 1
ATOM 720 C C . ARG A 1 92 ? 13.595 5.745 -8.770 1.00 72.12 92 ARG A C 1
ATOM 722 O O . ARG A 1 92 ? 13.544 6.865 -8.273 1.00 72.12 92 ARG A O 1
ATOM 729 N N . PHE A 1 93 ? 13.947 5.555 -10.043 1.00 72.69 93 PHE A N 1
ATOM 730 C CA . PHE A 1 93 ? 14.283 6.660 -10.946 1.00 72.69 93 PHE A CA 1
ATOM 731 C C . PHE A 1 93 ? 13.128 7.654 -11.118 1.00 72.69 93 PHE A C 1
ATOM 733 O O . PHE A 1 93 ? 13.338 8.865 -11.051 1.00 72.69 93 PHE A O 1
ATOM 740 N N . ARG A 1 94 ? 11.890 7.171 -11.292 1.00 73.50 94 ARG A N 1
ATOM 741 C CA . ARG A 1 94 ? 10.712 8.049 -11.363 1.00 73.50 94 ARG A CA 1
ATOM 742 C C . ARG A 1 94 ? 10.580 8.893 -10.095 1.00 73.50 94 ARG A C 1
ATOM 744 O O . ARG A 1 94 ? 10.356 10.102 -10.181 1.00 73.50 94 ARG A O 1
ATOM 751 N N . ASP A 1 95 ? 10.696 8.253 -8.939 1.00 69.81 95 ASP A N 1
ATOM 752 C CA . ASP A 1 95 ? 10.438 8.899 -7.656 1.00 69.81 95 ASP A CA 1
ATOM 753 C C . ASP A 1 95 ? 11.563 9.868 -7.249 1.00 69.81 95 ASP A C 1
ATOM 755 O O . ASP A 1 95 ? 11.275 10.907 -6.656 1.00 69.81 95 ASP A O 1
ATOM 759 N N . GLU A 1 96 ? 12.811 9.595 -7.638 1.00 69.38 96 GLU A N 1
ATOM 760 C CA . GLU A 1 96 ? 13.974 10.434 -7.318 1.00 69.38 96 GLU A CA 1
ATOM 761 C C . GLU A 1 96 ? 14.274 11.513 -8.380 1.00 69.38 9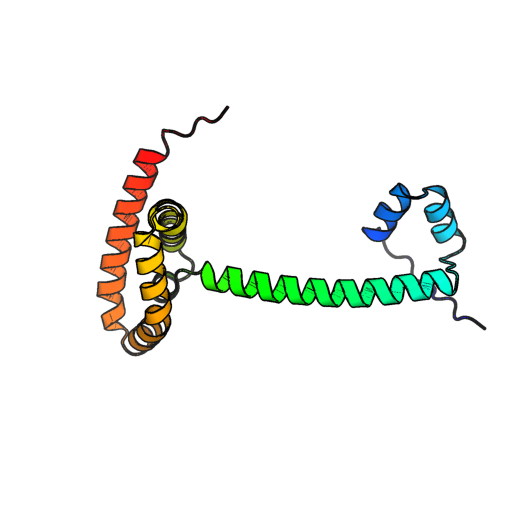6 GLU A C 1
ATOM 763 O O . GLU A 1 96 ? 14.674 12.619 -8.021 1.00 69.38 96 GLU A O 1
ATOM 768 N N . ALA A 1 97 ? 14.074 11.242 -9.678 1.00 64.44 97 ALA A N 1
ATOM 769 C CA . ALA A 1 97 ? 14.461 12.152 -10.768 1.00 64.44 97 ALA A CA 1
ATOM 770 C C . ALA A 1 97 ? 13.285 12.944 -11.368 1.00 64.44 97 ALA A C 1
ATOM 772 O O . ALA A 1 97 ? 13.409 14.137 -11.665 1.00 64.44 97 ALA A O 1
ATOM 773 N N . LEU A 1 98 ? 12.123 12.303 -11.550 1.00 63.03 98 LEU A N 1
ATOM 774 C CA . LEU A 1 98 ? 10.978 12.922 -12.241 1.00 63.03 98 LEU A CA 1
ATOM 775 C C . LEU A 1 98 ? 9.997 13.615 -11.287 1.00 63.03 98 LEU A C 1
ATOM 777 O O . LEU A 1 98 ? 9.282 14.527 -11.700 1.00 63.03 98 LEU A O 1
ATOM 781 N N . ARG A 1 99 ? 9.938 13.202 -10.020 1.00 61.12 99 ARG A N 1
ATOM 782 C CA . ARG A 1 99 ? 9.065 13.811 -9.004 1.00 61.12 99 ARG A CA 1
ATOM 783 C C . ARG A 1 99 ? 9.454 15.249 -8.599 1.00 61.12 99 ARG A C 1
ATOM 785 O O . ARG A 1 99 ? 8.535 16.071 -8.491 1.00 61.12 99 ARG A O 1
ATOM 792 N N . PRO A 1 100 ? 10.748 15.592 -8.404 1.00 69.81 100 PRO A N 1
ATOM 793 C CA . PRO A 1 100 ? 11.139 16.948 -8.006 1.00 69.81 100 PRO A CA 1
ATOM 794 C C . PRO A 1 100 ? 11.086 17.967 -9.157 1.00 69.81 100 PRO A C 1
ATOM 796 O O . PRO A 1 100 ? 10.890 19.153 -8.907 1.00 69.81 100 PRO A O 1
ATOM 799 N N . SER A 1 101 ? 11.190 17.535 -10.419 1.00 71.56 101 SER A N 1
ATOM 800 C CA . SER A 1 101 ? 11.201 18.433 -11.582 1.00 71.56 101 SER A CA 1
ATOM 801 C C . SER A 1 101 ? 9.794 18.671 -12.162 1.00 71.56 101 SER A C 1
ATOM 803 O O . SER A 1 101 ? 9.022 17.743 -12.414 1.00 71.56 101 SER A O 1
ATOM 805 N N . ALA A 1 102 ? 9.431 19.935 -12.422 1.00 72.00 102 ALA A N 1
ATOM 806 C CA . ALA A 1 102 ? 8.127 20.289 -13.009 1.00 72.00 102 ALA A CA 1
ATOM 807 C C . ALA A 1 102 ? 7.922 19.679 -14.413 1.00 72.00 102 ALA A C 1
ATOM 809 O O . ALA A 1 102 ? 6.810 19.272 -14.766 1.00 72.00 102 ALA A O 1
ATOM 810 N N . TRP A 1 103 ? 9.011 19.554 -15.175 1.00 73.19 103 TRP A N 1
ATOM 811 C CA . TRP A 1 103 ? 9.060 18.842 -16.451 1.00 73.19 103 TRP A CA 1
ATOM 812 C C . TRP A 1 103 ? 8.839 17.335 -16.288 1.00 73.19 103 TRP A C 1
ATOM 814 O O . TRP A 1 103 ? 8.009 16.764 -16.999 1.00 73.19 103 TRP A O 1
ATOM 824 N N . GLY A 1 104 ? 9.470 16.706 -15.292 1.00 68.75 104 GLY A N 1
ATOM 825 C CA . GLY A 1 104 ? 9.273 15.289 -14.986 1.00 68.75 104 GLY A CA 1
ATOM 826 C C . GLY A 1 104 ? 7.810 14.949 -14.696 1.00 68.75 104 GLY A C 1
ATOM 827 O O . GLY A 1 104 ? 7.281 13.971 -15.224 1.00 68.75 104 GLY A O 1
ATOM 828 N N . ARG A 1 105 ? 7.085 15.820 -13.981 1.00 74.25 105 ARG A N 1
ATOM 829 C CA . ARG A 1 105 ? 5.638 15.655 -13.741 1.00 74.25 105 ARG A CA 1
ATOM 830 C C . ARG A 1 105 ? 4.784 15.699 -15.016 1.00 74.25 105 ARG A C 1
ATOM 832 O O . ARG A 1 105 ? 3.751 15.030 -15.076 1.00 74.25 105 ARG A O 1
ATOM 839 N N . ARG A 1 106 ? 5.164 16.478 -16.039 1.00 77.12 106 ARG A N 1
ATOM 840 C CA . ARG A 1 106 ? 4.466 16.486 -17.344 1.00 77.12 106 ARG A CA 1
ATOM 841 C C . ARG A 1 106 ? 4.727 15.195 -18.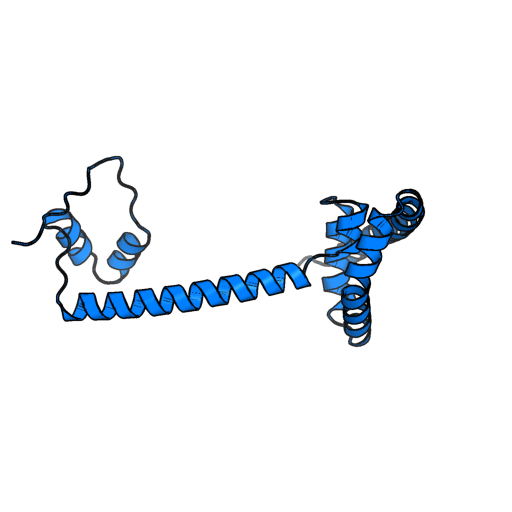118 1.00 77.12 106 ARG A C 1
ATOM 843 O O . ARG A 1 106 ? 3.768 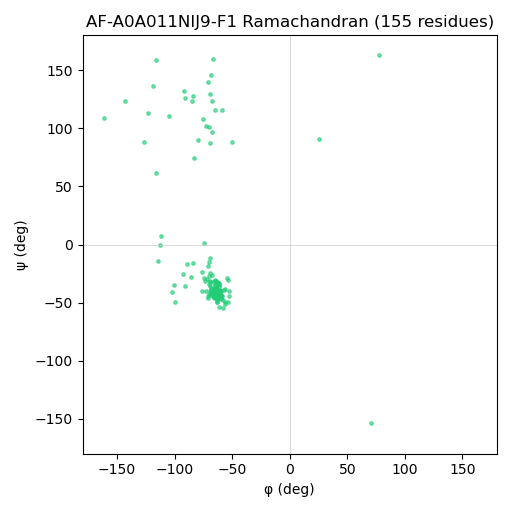14.597 -18.599 1.00 77.12 106 ARG A O 1
ATOM 850 N N . VAL A 1 107 ? 5.975 14.728 -18.148 1.00 75.31 107 VAL A N 1
ATOM 851 C CA . VAL A 1 107 ? 6.353 13.461 -18.797 1.00 75.31 107 VAL A CA 1
ATOM 852 C C . VAL A 1 107 ? 5.636 12.276 -18.149 1.00 75.31 107 VAL A C 1
ATOM 854 O O . VAL A 1 107 ? 5.053 11.462 -18.858 1.00 75.31 107 VAL A O 1
ATOM 857 N N . ILE A 1 108 ? 5.571 12.224 -16.812 1.00 74.38 108 ILE A N 1
ATOM 858 C CA . ILE A 1 108 ? 4.793 11.212 -16.077 1.00 74.38 108 ILE A CA 1
ATOM 859 C C . ILE A 1 108 ? 3.328 11.234 -16.526 1.00 74.38 108 ILE A C 1
ATOM 861 O O . ILE A 1 108 ? 2.767 10.190 -16.845 1.00 74.38 108 ILE A O 1
ATOM 865 N N . ARG A 1 109 ? 2.689 12.409 -16.580 1.00 75.56 109 ARG A N 1
ATOM 866 C CA . ARG A 1 109 ? 1.277 12.502 -16.986 1.00 75.56 109 ARG A CA 1
ATOM 867 C C . ARG A 1 109 ? 1.042 11.993 -18.406 1.00 75.56 109 ARG A C 1
ATOM 869 O O . ARG A 1 109 ? 0.065 11.280 -18.620 1.00 75.56 109 ARG A O 1
ATOM 876 N N . LEU A 1 110 ? 1.920 12.327 -19.351 1.00 78.00 110 LEU A N 1
ATOM 877 C CA . LEU A 1 110 ? 1.820 11.836 -20.727 1.00 78.00 110 LEU A CA 1
ATOM 878 C C . LEU A 1 110 ? 2.038 10.317 -20.791 1.00 78.00 110 LEU A C 1
ATOM 880 O O . LEU A 1 110 ? 1.241 9.606 -21.400 1.00 78.00 110 LEU A O 1
ATOM 884 N N . TYR A 1 111 ? 3.048 9.819 -20.074 1.00 74.62 111 TYR A N 1
ATOM 885 C CA . TYR A 1 111 ? 3.342 8.394 -19.939 1.00 74.62 111 TYR A CA 1
ATOM 886 C C . TYR A 1 111 ? 2.137 7.611 -19.401 1.00 74.62 111 TYR A C 1
ATOM 888 O O . TYR A 1 111 ? 1.714 6.648 -20.029 1.00 74.62 111 TYR A O 1
ATOM 896 N N . TYR A 1 112 ? 1.523 8.041 -18.293 1.00 71.19 112 TYR A N 1
ATOM 897 C CA . TYR A 1 112 ? 0.366 7.346 -17.712 1.00 71.19 112 TYR A CA 1
ATOM 898 C C . TYR A 1 112 ? -0.909 7.460 -18.559 1.00 71.19 112 TYR A C 1
ATOM 900 O O . TYR A 1 112 ? -1.744 6.561 -18.493 1.00 71.19 112 TYR A O 1
ATOM 908 N N . ARG A 1 113 ? -1.071 8.522 -19.364 1.00 78.19 113 ARG A N 1
ATOM 909 C CA . ARG A 1 113 ? -2.197 8.635 -20.310 1.00 78.19 113 ARG A CA 1
ATOM 910 C C . ARG A 1 113 ? -2.043 7.689 -21.503 1.00 78.19 113 ARG A C 1
ATOM 912 O O . ARG A 1 113 ? -3.033 7.101 -21.919 1.00 78.19 113 ARG A O 1
ATOM 919 N N . GLY A 1 114 ? -0.829 7.528 -22.031 1.00 72.75 114 GLY A N 1
A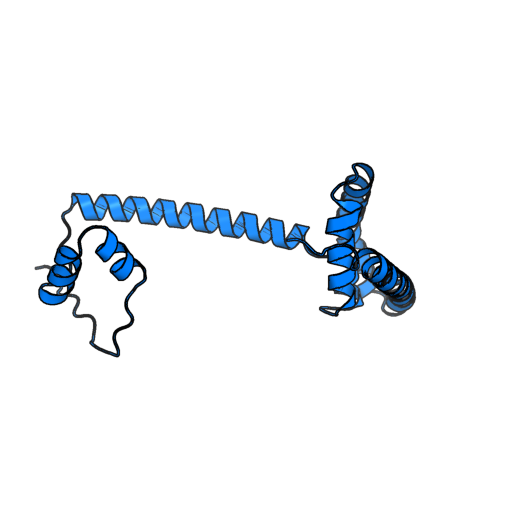TOM 920 C CA . GLY A 1 114 ? -0.560 6.672 -23.196 1.00 72.75 114 GLY A CA 1
ATOM 921 C C . GLY A 1 114 ? -0.313 5.195 -22.864 1.00 72.75 114 GLY A C 1
ATOM 922 O O . GLY A 1 114 ? -0.618 4.319 -23.671 1.00 72.75 114 GLY A O 1
ATOM 923 N N . ALA A 1 115 ? 0.196 4.896 -21.665 1.00 72.88 115 ALA A N 1
ATOM 924 C CA . ALA A 1 115 ? 0.570 3.546 -21.246 1.00 72.88 115 ALA A CA 1
ATOM 925 C C . ALA A 1 115 ? -0.522 2.466 -21.406 1.00 72.88 115 ALA A C 1
ATOM 927 O O . ALA A 1 115 ? -0.172 1.388 -21.892 1.00 72.88 115 ALA A O 1
ATOM 928 N N . PRO A 1 116 ? -1.808 2.678 -21.043 1.00 71.19 116 PRO A N 1
ATOM 929 C CA . PRO A 1 116 ? -2.818 1.631 -21.206 1.00 71.19 116 PRO A CA 1
ATOM 930 C C . PRO A 1 116 ? -3.028 1.247 -22.678 1.00 71.19 116 PRO A C 1
ATOM 932 O O . PRO A 1 116 ? -3.107 0.059 -22.980 1.00 71.19 116 PRO A O 1
ATOM 935 N N . GLY A 1 117 ? -3.029 2.219 -23.599 1.00 74.06 117 GLY A N 1
ATOM 936 C CA . GLY A 1 117 ? -3.129 1.951 -25.038 1.00 74.06 117 GLY A CA 1
ATOM 937 C C . GLY A 1 117 ? -1.906 1.205 -25.573 1.00 74.06 117 GLY A C 1
ATOM 938 O O . GLY A 1 117 ? -2.042 0.198 -26.263 1.00 74.06 117 GLY A O 1
ATOM 939 N N . ILE A 1 118 ? -0.707 1.634 -25.168 1.00 71.88 118 ILE A N 1
ATOM 940 C CA . ILE A 1 118 ? 0.555 0.997 -25.571 1.00 71.88 118 ILE A CA 1
ATOM 941 C C . ILE A 1 118 ? 0.626 -0.454 -25.072 1.00 71.88 118 ILE A C 1
ATOM 943 O O . ILE A 1 118 ? 1.017 -1.330 -25.835 1.00 71.88 118 ILE A O 1
ATOM 947 N N . CYS A 1 119 ? 0.203 -0.750 -23.836 1.00 70.94 119 CYS A N 1
ATOM 948 C CA . CYS A 1 119 ? 0.188 -2.125 -23.319 1.00 70.94 119 CYS A CA 1
ATOM 949 C C . CYS A 1 119 ? -0.795 -3.037 -24.076 1.00 70.94 119 CYS A C 1
ATOM 951 O O . CYS A 1 119 ? -0.492 -4.214 -24.270 1.00 70.94 119 CYS A O 1
ATOM 953 N N . VAL A 1 120 ? -1.953 -2.529 -24.516 1.00 75.38 120 VAL A N 1
ATOM 954 C CA . VAL A 1 120 ? -2.902 -3.313 -25.332 1.00 75.38 120 VAL A CA 1
ATOM 955 C C . VAL A 1 120 ? -2.286 -3.654 -26.689 1.00 75.38 120 VAL A C 1
ATOM 957 O O . VAL A 1 120 ? -2.337 -4.809 -27.110 1.00 75.38 120 VAL A O 1
ATOM 960 N N . VAL A 1 121 ? -1.637 -2.682 -27.336 1.00 77.38 121 VAL A N 1
ATOM 961 C CA . VAL A 1 121 ? -0.941 -2.892 -28.614 1.00 77.38 121 VAL A CA 1
ATOM 962 C C . VAL A 1 121 ? 0.232 -3.860 -28.446 1.00 77.38 121 VAL A C 1
ATOM 964 O O . VAL A 1 121 ? 0.344 -4.818 -29.206 1.00 77.38 121 VAL A O 1
ATOM 967 N N . LEU A 1 122 ? 1.057 -3.696 -27.409 1.00 72.00 122 LEU A N 1
ATOM 968 C CA . LEU A 1 122 ? 2.172 -4.607 -27.134 1.00 72.00 122 LEU A CA 1
ATOM 969 C C . LEU A 1 122 ? 1.709 -6.040 -26.851 1.00 72.00 122 LEU A C 1
ATOM 971 O O . LEU A 1 122 ? 2.386 -6.980 -27.252 1.00 72.00 122 LEU A O 1
ATOM 975 N N . ARG A 1 123 ? 0.571 -6.241 -26.173 1.00 69.00 123 ARG A N 1
ATOM 976 C CA . ARG A 1 123 ? 0.003 -7.587 -25.966 1.00 69.00 123 ARG A CA 1
ATOM 977 C C . ARG A 1 123 ? -0.533 -8.200 -27.256 1.00 69.00 123 ARG A C 1
ATOM 979 O O . ARG A 1 123 ? -0.500 -9.417 -27.395 1.00 69.00 123 ARG A O 1
ATOM 986 N N . ARG A 1 124 ? -1.031 -7.374 -28.178 1.00 79.19 124 ARG A N 1
ATOM 987 C CA . ARG A 1 124 ? -1.533 -7.818 -29.483 1.00 79.19 124 ARG A CA 1
ATOM 988 C C . ARG A 1 124 ? -0.400 -8.199 -30.442 1.00 79.19 124 ARG A C 1
ATOM 990 O O . ARG A 1 124 ? -0.613 -9.070 -31.277 1.00 79.19 124 ARG A O 1
ATOM 997 N N . TRP A 1 125 ? 0.781 -7.595 -30.295 1.00 75.75 125 TRP A N 1
ATOM 998 C CA . TRP A 1 125 ? 1.935 -7.803 -31.175 1.00 75.75 125 TRP A CA 1
ATOM 999 C C . TRP A 1 125 ? 3.199 -8.194 -30.379 1.00 75.75 125 TRP A C 1
ATOM 1001 O O . TRP A 1 125 ? 4.007 -7.326 -30.037 1.00 75.75 125 TRP A O 1
ATOM 1011 N N . PRO A 1 126 ? 3.424 -9.499 -30.124 1.00 69.00 126 PRO A N 1
ATOM 1012 C CA . PRO A 1 126 ? 4.595 -10.010 -29.405 1.00 69.00 126 PRO A CA 1
ATOM 1013 C C . PRO A 1 126 ? 5.970 -9.553 -29.937 1.00 69.00 126 PRO A C 1
ATOM 1015 O O . PRO A 1 126 ? 6.825 -9.230 -29.111 1.00 69.00 126 PRO A O 1
ATOM 1018 N N . PRO A 1 127 ? 6.231 -9.451 -31.262 1.00 76.31 127 PRO A N 1
ATOM 1019 C CA . PRO A 1 127 ? 7.562 -9.064 -31.741 1.00 76.31 127 PRO A CA 1
ATOM 1020 C C . PRO A 1 127 ? 7.913 -7.599 -31.438 1.00 76.31 127 PRO A C 1
ATOM 1022 O O . PRO A 1 127 ? 9.087 -7.280 -31.270 1.00 76.31 127 PRO A O 1
ATOM 1025 N N . LEU A 1 128 ? 6.921 -6.712 -31.267 1.00 71.62 128 LEU A N 1
ATOM 1026 C CA . LEU A 1 128 ? 7.162 -5.323 -30.848 1.00 71.62 128 LEU A CA 1
ATOM 1027 C C . LEU A 1 128 ? 7.615 -5.205 -29.386 1.00 71.62 128 LEU A C 1
ATOM 1029 O O . LEU A 1 128 ? 8.144 -4.167 -28.988 1.00 71.62 128 LEU A O 1
ATOM 1033 N N . GLN A 1 129 ? 7.451 -6.250 -28.575 1.00 70.50 129 GLN A N 1
ATOM 1034 C CA . GLN A 1 129 ? 7.909 -6.233 -27.187 1.00 70.50 129 GLN A CA 1
ATOM 1035 C C . GLN A 1 129 ? 9.435 -6.304 -27.082 1.00 70.50 129 GLN A C 1
ATOM 1037 O O . GLN A 1 129 ? 10.002 -5.741 -26.148 1.00 70.50 129 GLN A O 1
ATOM 1042 N N . VAL A 1 130 ? 10.108 -6.948 -28.040 1.00 74.94 130 VAL A N 1
ATOM 1043 C CA . VAL A 1 130 ? 11.568 -7.135 -28.052 1.00 74.94 130 VAL A CA 1
ATOM 1044 C C . VAL A 1 130 ? 12.335 -5.805 -28.100 1.00 74.94 130 VAL A C 1
ATOM 1046 O O . VAL A 1 130 ? 13.141 -5.574 -27.196 1.00 74.94 130 VAL A O 1
ATOM 1049 N N . PRO A 1 131 ? 12.087 -4.883 -29.055 1.00 77.00 131 PRO A N 1
ATOM 1050 C CA . PRO A 1 131 ? 12.794 -3.602 -29.084 1.00 77.00 131 PRO A CA 1
ATOM 1051 C C . PRO A 1 131 ? 12.492 -2.758 -27.842 1.00 77.00 131 PRO A C 1
ATOM 1053 O O . PRO A 1 131 ? 13.394 -2.154 -27.265 1.00 77.00 131 PRO A O 1
ATOM 1056 N N . VAL A 1 132 ? 11.245 -2.775 -27.364 1.00 72.62 132 VAL A N 1
ATOM 1057 C CA . VAL A 1 132 ? 10.846 -2.059 -26.144 1.00 72.62 132 VAL A CA 1
ATOM 1058 C C . VAL A 1 132 ? 11.602 -2.603 -24.927 1.00 72.62 132 VAL A C 1
ATOM 1060 O O . VAL A 1 132 ? 12.129 -1.828 -24.130 1.00 72.62 132 VAL A O 1
ATOM 1063 N N . ARG A 1 133 ? 11.739 -3.928 -24.811 1.00 75.94 133 ARG A N 1
ATOM 1064 C CA . ARG A 1 133 ? 12.509 -4.596 -23.755 1.00 75.94 133 ARG A CA 1
ATOM 1065 C C . ARG A 1 133 ? 13.998 -4.259 -23.824 1.00 75.94 133 ARG A C 1
ATOM 1067 O O . ARG A 1 133 ? 14.599 -4.017 -22.783 1.00 75.94 133 ARG A O 1
ATOM 1074 N N . MET A 1 134 ? 14.581 -4.182 -25.018 1.00 77.06 134 MET A N 1
ATOM 1075 C CA . MET A 1 134 ? 15.987 -3.797 -25.198 1.00 77.06 134 MET A CA 1
ATOM 1076 C C . MET A 1 134 ? 16.236 -2.343 -24.788 1.00 77.06 134 MET A C 1
ATOM 1078 O O . MET A 1 134 ? 17.156 -2.076 -24.019 1.00 77.06 134 MET A O 1
ATOM 1082 N N . VAL A 1 135 ? 15.377 -1.412 -25.215 1.00 78.25 135 VAL A N 1
ATOM 1083 C CA . VAL A 1 135 ? 15.487 0.013 -24.858 1.00 78.25 135 VAL A CA 1
ATOM 1084 C C . VAL A 1 135 ? 15.316 0.220 -23.352 1.00 78.25 135 VAL A C 1
ATOM 1086 O O . VAL A 1 135 ? 16.153 0.855 -22.714 1.00 78.25 135 VAL A O 1
ATOM 1089 N N . LEU A 1 136 ? 14.268 -0.353 -22.750 1.00 75.19 136 LEU A N 1
ATOM 1090 C CA . LEU A 1 136 ? 14.058 -0.267 -21.301 1.00 75.19 136 LEU A CA 1
ATOM 1091 C C . LEU A 1 136 ? 15.161 -0.977 -20.511 1.00 75.19 136 LEU A C 1
ATOM 1093 O O . LEU A 1 136 ? 15.526 -0.502 -19.439 1.00 75.19 136 LEU A O 1
ATOM 1097 N N . GLY A 1 137 ? 15.697 -2.082 -21.032 1.00 74.69 137 GLY A N 1
ATOM 1098 C CA . GLY A 1 137 ? 16.834 -2.791 -20.455 1.00 74.69 137 GLY A CA 1
ATOM 1099 C C . GLY A 1 137 ? 18.091 -1.926 -20.447 1.00 74.69 137 GLY A C 1
ATOM 1100 O O . GLY A 1 137 ? 18.689 -1.748 -19.394 1.00 74.69 137 GLY A O 1
ATOM 1101 N N . ALA A 1 138 ? 18.444 -1.312 -21.578 1.00 78.56 138 ALA A N 1
ATOM 1102 C CA . ALA A 1 138 ? 19.583 -0.400 -21.681 1.00 78.56 138 ALA A CA 1
ATOM 1103 C C . AL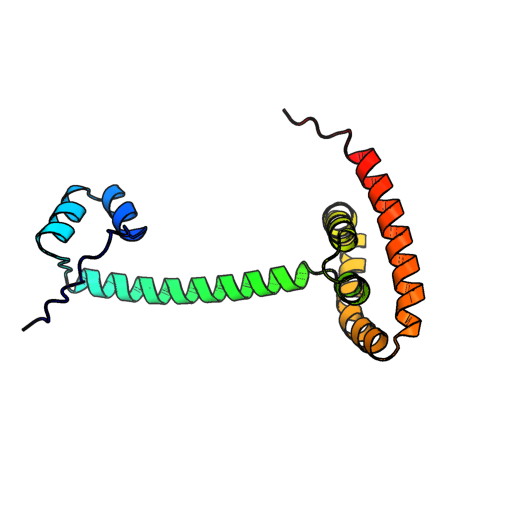A A 1 138 ? 19.446 0.797 -20.725 1.00 78.56 138 ALA A C 1
ATOM 1105 O O . ALA A 1 138 ? 20.385 1.124 -19.996 1.00 78.56 138 ALA A O 1
ATOM 1106 N N . ILE A 1 139 ? 18.249 1.389 -20.656 1.00 76.06 139 ILE A N 1
ATOM 1107 C CA . ILE A 1 139 ? 17.940 2.468 -19.712 1.00 76.06 139 ILE A CA 1
ATOM 1108 C C . ILE A 1 139 ? 18.080 1.975 -18.266 1.00 76.06 139 ILE A C 1
ATOM 1110 O O . ILE A 1 139 ? 18.720 2.644 -17.464 1.00 76.06 139 ILE A O 1
ATOM 1114 N N . ALA A 1 140 ? 17.542 0.804 -17.913 1.00 73.75 140 ALA A N 1
ATOM 1115 C CA . ALA A 1 140 ? 17.648 0.253 -16.560 1.00 73.75 140 ALA A CA 1
ATOM 1116 C C . ALA A 1 140 ? 19.103 -0.041 -16.156 1.00 73.75 140 ALA A C 1
ATOM 1118 O O . ALA A 1 140 ? 19.481 0.225 -15.016 1.00 73.75 140 ALA A O 1
ATOM 1119 N N . THR A 1 141 ? 19.934 -0.537 -17.074 1.00 76.25 141 THR A N 1
ATOM 1120 C CA . THR A 1 141 ? 21.361 -0.791 -16.825 1.00 76.25 141 THR A CA 1
ATOM 1121 C C . THR A 1 141 ? 22.136 0.515 -16.644 1.00 76.25 141 THR A C 1
ATOM 1123 O O . THR A 1 141 ? 22.903 0.644 -15.689 1.00 76.25 141 THR A O 1
ATOM 1126 N N . GLY A 1 142 ? 21.870 1.524 -17.482 1.00 76.50 142 GLY A N 1
ATOM 1127 C CA . GLY A 1 142 ? 22.432 2.869 -17.320 1.00 76.50 142 GLY A CA 1
ATOM 1128 C C . GLY A 1 142 ? 21.992 3.536 -16.011 1.00 76.50 142 GLY A C 1
ATOM 1129 O O . GLY A 1 142 ? 22.802 4.132 -15.304 1.00 76.50 142 GLY A O 1
ATOM 1130 N N . LEU A 1 143 ? 20.726 3.362 -15.623 1.00 71.81 143 LEU A N 1
ATOM 1131 C CA . LEU A 1 143 ? 20.178 3.862 -14.360 1.00 71.81 143 LEU A CA 1
ATOM 1132 C C . LEU A 1 143 ? 20.729 3.130 -13.139 1.00 71.81 143 LEU A C 1
ATOM 1134 O O . LEU A 1 143 ? 20.953 3.764 -12.110 1.00 71.81 143 LEU A O 1
ATOM 1138 N N . ARG A 1 144 ? 20.988 1.822 -13.235 1.00 71.56 144 ARG A N 1
ATOM 1139 C CA . ARG A 1 144 ? 21.678 1.061 -12.187 1.00 71.56 144 ARG A CA 1
ATOM 1140 C C . ARG A 1 144 ? 23.072 1.637 -11.949 1.00 71.56 144 ARG A C 1
ATOM 1142 O O . ARG A 1 144 ? 23.432 1.871 -10.797 1.00 71.56 144 ARG A O 1
ATOM 1149 N N . TRP A 1 145 ? 23.804 1.954 -13.016 1.00 69.50 145 TRP A N 1
ATOM 1150 C CA . TRP A 1 145 ? 25.117 2.595 -12.927 1.00 69.50 145 TRP A CA 1
ATOM 1151 C C . TRP A 1 145 ? 25.037 4.007 -12.315 1.00 69.50 145 TRP A C 1
ATOM 1153 O O . TRP A 1 145 ? 25.763 4.322 -11.374 1.00 69.50 145 TRP A O 1
ATOM 1163 N N . TRP A 1 146 ? 24.059 4.817 -12.736 1.00 66.31 146 TRP A N 1
ATOM 1164 C CA . TRP A 1 146 ? 23.776 6.142 -12.160 1.00 66.31 146 TRP A CA 1
ATOM 1165 C C . TRP A 1 146 ? 23.389 6.094 -10.671 1.00 66.31 146 TRP A C 1
ATOM 1167 O O . TRP A 1 146 ? 23.834 6.927 -9.880 1.00 66.31 146 TRP A O 1
ATOM 1177 N N . SER A 1 147 ? 22.594 5.097 -10.266 1.00 61.97 147 SER A N 1
ATOM 1178 C CA . SER A 1 147 ? 22.206 4.881 -8.867 1.00 61.97 147 SER A CA 1
ATOM 1179 C C . SER A 1 147 ? 23.382 4.424 -7.994 1.00 61.97 147 SER A C 1
ATOM 1181 O O . SER A 1 147 ? 23.459 4.821 -6.834 1.00 61.97 147 SER A O 1
ATOM 1183 N N . GLY A 1 148 ? 24.330 3.666 -8.561 1.00 61.28 148 GLY A N 1
ATOM 1184 C CA . GLY A 1 148 ? 25.577 3.277 -7.897 1.00 61.28 148 GLY A CA 1
ATOM 1185 C C . GLY A 1 148 ? 26.504 4.468 -7.648 1.00 61.28 148 GLY A C 1
ATOM 1186 O O . GLY A 1 148 ? 27.026 4.616 -6.548 1.00 61.28 148 GLY A O 1
ATOM 1187 N N . LEU A 1 149 ? 26.618 5.379 -8.619 1.00 56.91 149 LEU A N 1
ATOM 1188 C CA . LEU A 1 149 ? 27.421 6.605 -8.499 1.00 56.91 149 LEU A CA 1
ATOM 1189 C C . LEU A 1 149 ? 26.860 7.599 -7.466 1.00 56.91 149 LEU A C 1
ATOM 1191 O O . LEU A 1 149 ? 27.620 8.295 -6.801 1.00 56.91 149 LEU A O 1
ATOM 1195 N N . ARG A 1 150 ? 25.534 7.654 -7.281 1.00 55.91 150 ARG A N 1
ATOM 1196 C CA . ARG A 1 150 ? 24.887 8.491 -6.248 1.00 55.91 150 ARG A CA 1
ATOM 1197 C C . ARG A 1 150 ? 24.717 7.802 -4.889 1.00 55.91 150 ARG A C 1
ATOM 1199 O O . ARG A 1 150 ? 24.466 8.480 -3.893 1.00 55.91 150 ARG A O 1
ATOM 1206 N N . GLY A 1 151 ? 24.835 6.475 -4.841 1.00 47.84 151 GLY A N 1
ATOM 1207 C CA . GLY A 1 151 ? 24.713 5.660 -3.630 1.00 47.84 151 GLY A CA 1
ATOM 1208 C C . GLY A 1 151 ? 25.878 5.813 -2.647 1.00 47.84 151 GLY A C 1
ATOM 1209 O O . GLY A 1 151 ? 25.695 5.548 -1.464 1.00 47.84 151 GLY A O 1
ATOM 1210 N N . GLY A 1 152 ? 27.032 6.322 -3.095 1.00 44.66 152 GLY A N 1
ATOM 1211 C CA . GLY A 1 152 ? 28.194 6.611 -2.241 1.00 44.66 152 GLY A CA 1
ATOM 1212 C C . GLY A 1 152 ? 28.070 7.858 -1.351 1.00 44.66 152 GLY A C 1
ATOM 1213 O O . GLY A 1 152 ? 29.007 8.180 -0.633 1.00 44.66 152 GLY A O 1
ATOM 1214 N N . GLY A 1 153 ? 26.939 8.577 -1.388 1.00 46.47 153 GLY A N 1
ATOM 1215 C CA . GLY A 1 153 ? 26.765 9.867 -0.702 1.00 46.47 153 GLY A CA 1
ATOM 1216 C C . GLY A 1 153 ? 25.780 9.892 0.472 1.00 46.47 153 GLY A C 1
ATOM 1217 O O . GLY A 1 153 ? 25.466 10.973 0.963 1.00 46.47 153 GLY A O 1
ATOM 1218 N N . LYS A 1 154 ? 25.240 8.752 0.924 1.00 49.88 154 LYS A N 1
ATOM 1219 C CA . LYS A 1 154 ? 24.330 8.711 2.088 1.00 49.88 154 LYS A CA 1
ATOM 1220 C C . LYS A 1 154 ? 24.919 7.909 3.249 1.00 49.88 154 LYS A C 1
ATOM 1222 O O . LYS A 1 154 ? 24.314 6.954 3.716 1.00 49.88 154 LYS A O 1
ATOM 1227 N N . CYS A 1 155 ? 26.053 8.371 3.772 1.00 44.31 155 CYS A N 1
ATOM 1228 C CA . CYS A 1 155 ? 26.268 8.325 5.218 1.00 44.31 155 CYS A CA 1
ATOM 1229 C C . CYS A 1 155 ? 25.360 9.397 5.833 1.00 44.31 155 CYS A C 1
ATOM 1231 O O . CYS A 1 155 ? 25.657 10.587 5.745 1.00 44.31 155 CYS A O 1
ATOM 1233 N N . ARG A 1 156 ? 24.223 8.997 6.406 1.00 45.59 156 ARG A N 1
ATOM 1234 C CA . ARG A 1 156 ? 23.452 9.862 7.305 1.00 45.59 156 ARG A CA 1
ATOM 1235 C C . ARG A 1 156 ? 23.687 9.369 8.729 1.00 45.59 156 ARG A C 1
ATOM 1237 O O . ARG A 1 156 ? 23.286 8.253 9.047 1.00 45.59 156 ARG A O 1
ATOM 1244 N N . ARG A 1 157 ? 24.402 10.193 9.501 1.00 39.53 157 ARG A N 1
ATOM 1245 C CA . ARG A 1 157 ? 24.304 10.248 10.965 1.00 39.53 157 ARG A CA 1
ATOM 1246 C C . ARG A 1 157 ? 22.866 10.544 11.380 1.00 39.53 157 ARG A C 1
ATOM 1248 O O . ARG A 1 157 ? 22.161 11.201 10.575 1.00 39.53 157 ARG A O 1
#

Organism: NCBI:txid1454003

Foldseek 3Di:
DDDDPPDDDDDDDDDPVLVVVVVVPVVVSVCCVPPNDDDDPVRVVVVVVVVVVVVVVVVVVVVVVVVVVLLQFQLLCCLQPNPDPLRVLVSVCLVPPLVVDPVSVVVSVVSSVCRVVVSVVCVVDVVVSVVVCVVSVVVSVVSVVVCVVVVVPDPDD

Sequence (157 aa):
MGKRSRRPVSGRMVSASDLAQMGRCERLVVFEHLHGTRRTAGQQRARARGLVEHEHFYREGLAASAQAARKGRCFIATCVFGEAWQTEVLRRFRDEALRPSAWGRRVIRLYYRGAPGICVVLRRWPPLQVPVRMVLGAIATGLRWWSGLRGGGKCRR

pLDDT: mean 74.27, std 13.83, range [33.34, 96.12]

InterPro domains:
  IPR049886 CFI box-CTERM domain [NF041770] (74-137)

Radius of gyration: 26.68 Å; Cα contacts (8 Å, |Δi|>4): 59; chains: 1; bounding box: 62×42×68 Å

Mean predicted aligned error: 13.76 Å

Solvent-accessible surface area (backbone atoms only — not comparable to full-atom values): 9340 Å² total; per-residue (Å²): 139,82,84,81,80,78,77,80,92,66,85,86,80,77,49,71,67,60,58,55,41,41,79,76,40,53,66,57,51,54,46,33,67,77,73,46,85,84,75,54,75,67,57,49,52,52,49,53,54,50,51,54,52,49,51,51,53,50,53,52,51,51,52,51,49,52,52,49,54,60,73,64,55,61,61,60,46,42,73,74,62,42,100,37,74,61,43,54,56,50,48,49,47,45,62,69,62,24,62,81,34,76,65,32,52,52,53,50,53,53,48,67,68,46,33,65,61,50,47,54,52,38,70,75,36,66,77,64,43,54,62,54,46,51,55,52,46,54,51,40,55,53,48,51,54,53,49,56,71,59,59,79,72,70,86,74,131

Secondary structure (DSSP, 8-state):
---------STT---HHHHHHHTT-HHHHHHHHHH-----HHHHHHHHHHHHHHHHHHHHHHHHHHHHHHHH--HHHHHHH-S-HHHHHHHHHIIIIITTSHHHHHHHHHHHHHHHHHHHHHHH-GGGHHHHHHHHHHHHHHHHHHHHHHHTT----